Protein AF-V3ZYS9-F1 (afdb_monomer)

Solvent-accessible surface area (backbone atoms only — not comparable to full-atom values): 6903 Å² total; per-residue (Å²): 138,87,85,85,83,83,86,82,86,83,84,78,86,82,82,85,83,86,81,89,72,87,77,68,96,78,79,96,69,96,58,98,76,68,69,79,79,75,41,92,57,68,81,56,78,68,46,69,40,65,94,79,35,26,40,36,39,55,60,96,81,42,78,45,79,45,74,57,64,90,87,63,68,81,75,60,86,84,68,76,78,81,80,73,92,74,76,92,73,94,82,131

Sequence (92 aa):
VVPHRSSSASSSPRAHQKSNHLRKWGSLNNSADLNSSL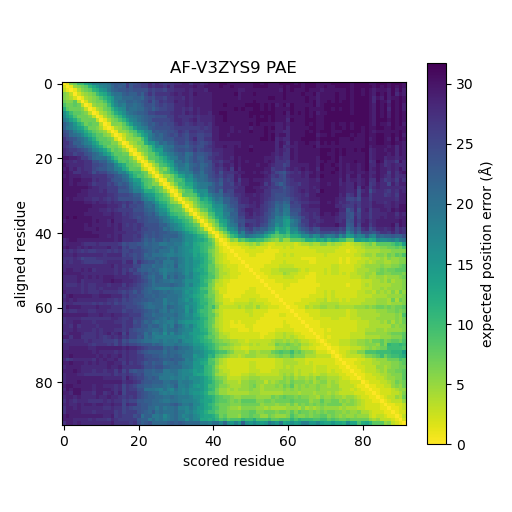TSHSAREPNWNQDEGYLKIYIKGRGIALYAPSEVTDFDVSKVGDAPNEKLQLEW

Structure (mmCIF, N/CA/C/O backbone):
data_AF-V3ZYS9-F1
#
_entry.id   AF-V3ZYS9-F1
#
loop_
_atom_site.group_PDB
_atom_site.id
_atom_site.type_symbol
_atom_site.label_atom_id
_atom_site.label_alt_id
_atom_site.label_comp_id
_atom_site.label_asym_id
_atom_site.label_entity_id
_atom_site.label_seq_id
_atom_site.pdbx_PDB_ins_code
_atom_site.Cartn_x
_atom_site.Cartn_y
_atom_site.Cartn_z
_atom_site.occupancy
_atom_site.B_iso_or_equiv
_atom_site.auth_seq_id
_atom_site.auth_comp_id
_atom_site.auth_asym_id
_atom_site.auth_atom_id
_atom_site.pdbx_PDB_model_num
ATOM 1 N N . VAL A 1 1 ? 81.868 5.392 -21.617 1.00 46.06 1 VAL A N 1
ATOM 2 C CA . VAL A 1 1 ? 81.878 5.171 -20.152 1.00 46.06 1 VAL A CA 1
ATOM 3 C C . VAL A 1 1 ? 80.484 5.490 -19.634 1.00 46.06 1 VAL A C 1
ATOM 5 O O . VAL A 1 1 ? 80.045 6.619 -19.786 1.00 46.06 1 VAL A O 1
ATOM 8 N N . VAL A 1 2 ? 79.749 4.478 -19.172 1.00 48.59 2 VAL A N 1
ATOM 9 C CA . VAL A 1 2 ? 78.353 4.582 -18.701 1.00 48.59 2 VAL A CA 1
ATOM 10 C C . VAL A 1 2 ? 78.364 4.777 -17.182 1.00 48.59 2 VAL A C 1
ATOM 12 O O . VAL A 1 2 ? 79.023 3.973 -16.524 1.00 48.59 2 VAL A O 1
ATOM 15 N N . PRO A 1 3 ? 77.650 5.758 -16.598 1.00 60.00 3 PRO A N 1
ATOM 16 C CA . PRO A 1 3 ? 77.441 5.799 -15.159 1.00 60.00 3 PRO A CA 1
ATOM 17 C C . PRO A 1 3 ? 76.113 5.136 -14.766 1.00 60.00 3 PRO A C 1
ATOM 19 O O . PRO A 1 3 ? 75.056 5.359 -15.357 1.00 60.00 3 PRO A O 1
ATOM 22 N N . HIS A 1 4 ? 76.201 4.298 -13.743 1.00 47.62 4 HIS A N 1
ATOM 23 C CA . HIS A 1 4 ? 75.135 3.517 -13.122 1.00 47.62 4 HIS A CA 1
ATOM 24 C C . HIS A 1 4 ? 74.355 4.418 -12.148 1.00 47.62 4 HIS A C 1
ATOM 26 O O . HIS A 1 4 ? 74.954 5.036 -11.270 1.00 47.62 4 HIS A O 1
ATOM 32 N N . ARG A 1 5 ? 73.026 4.503 -12.285 1.00 42.47 5 ARG A N 1
ATOM 33 C CA . ARG A 1 5 ? 72.144 5.160 -11.306 1.00 42.47 5 ARG A CA 1
ATOM 34 C C . ARG A 1 5 ? 71.708 4.132 -10.264 1.00 42.47 5 ARG A C 1
ATOM 36 O O . ARG A 1 5 ? 71.011 3.177 -10.592 1.00 42.47 5 ARG A O 1
ATOM 43 N N . SER A 1 6 ? 72.118 4.338 -9.020 1.00 49.50 6 SER A N 1
ATOM 44 C CA . SER A 1 6 ? 71.681 3.581 -7.849 1.00 49.50 6 SER A CA 1
ATOM 45 C C . SER A 1 6 ? 70.263 3.991 -7.433 1.00 49.50 6 SER A C 1
ATOM 47 O O . SER A 1 6 ? 69.943 5.168 -7.284 1.00 49.50 6 SER A O 1
ATOM 49 N N . SER A 1 7 ? 69.410 2.986 -7.258 1.00 50.53 7 SER A N 1
ATOM 50 C CA . SER A 1 7 ? 68.055 3.056 -6.717 1.00 50.53 7 SER A CA 1
ATOM 51 C C . SER A 1 7 ? 68.080 3.103 -5.187 1.00 50.53 7 SER A C 1
ATOM 53 O O . SER A 1 7 ? 68.612 2.185 -4.564 1.00 50.53 7 SER A O 1
ATOM 55 N N . SER A 1 8 ? 67.452 4.109 -4.575 1.00 49.56 8 SER A N 1
ATOM 56 C CA . SER A 1 8 ? 67.111 4.100 -3.149 1.00 49.56 8 SER A CA 1
ATOM 57 C C . SER A 1 8 ? 65.591 4.110 -2.977 1.00 49.56 8 SER A C 1
ATOM 59 O O . SER A 1 8 ? 64.889 5.034 -3.379 1.00 49.56 8 SER A O 1
ATOM 61 N N . ALA A 1 9 ? 65.089 3.016 -2.410 1.00 45.56 9 ALA A N 1
ATOM 62 C CA . ALA A 1 9 ? 63.703 2.830 -2.023 1.00 45.56 9 ALA A CA 1
ATOM 63 C C . ALA A 1 9 ? 63.405 3.631 -0.747 1.00 45.56 9 ALA A C 1
ATOM 65 O O . ALA A 1 9 ? 64.077 3.454 0.267 1.00 45.56 9 ALA A O 1
ATOM 66 N N . SER A 1 10 ? 62.376 4.477 -0.775 1.00 46.09 10 SER A N 1
ATOM 67 C CA . SER A 1 10 ? 61.788 5.064 0.431 1.00 46.09 10 SER A CA 1
ATOM 68 C C . SER A 1 10 ? 60.559 4.249 0.834 1.00 46.09 10 SER A C 1
ATOM 70 O O . SER A 1 10 ? 59.499 4.350 0.218 1.00 46.09 10 SER A O 1
ATOM 72 N N . SER A 1 11 ? 60.704 3.413 1.859 1.00 45.38 11 SER A N 1
ATOM 73 C CA . SER A 1 11 ? 59.605 2.690 2.499 1.00 45.38 11 SER A CA 1
ATOM 74 C C . SER A 1 11 ? 58.816 3.626 3.421 1.00 45.38 11 SER A C 1
ATOM 76 O O . SER A 1 11 ? 59.329 4.050 4.456 1.00 45.38 11 SER A O 1
ATOM 78 N N . SER A 1 12 ? 57.564 3.930 3.080 1.00 50.94 12 SER A N 1
ATOM 79 C CA . SER A 1 12 ? 56.615 4.578 3.996 1.00 50.94 12 SER A CA 1
ATOM 80 C C . SER A 1 12 ? 55.978 3.536 4.931 1.00 50.94 12 SER A C 1
ATOM 82 O O . SER A 1 12 ? 55.511 2.504 4.442 1.00 50.94 12 SER A O 1
ATOM 84 N N . PRO A 1 13 ? 55.902 3.763 6.256 1.00 46.44 13 PRO A N 1
ATOM 85 C CA . PRO A 1 13 ? 55.224 2.839 7.157 1.00 46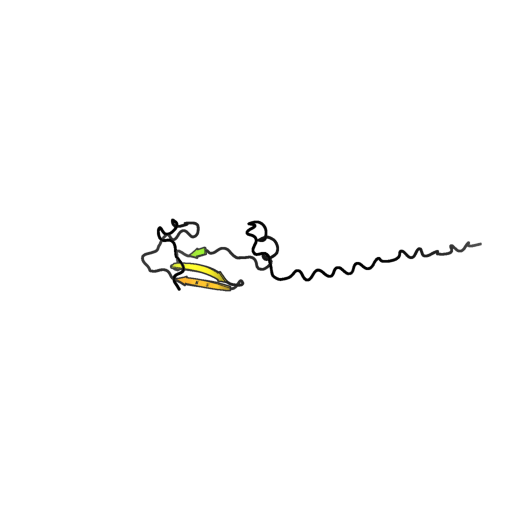.44 13 PRO A CA 1
ATOM 86 C C . PRO A 1 13 ? 53.699 3.015 7.077 1.00 46.44 13 PRO A C 1
ATOM 88 O O . PRO A 1 13 ? 53.161 4.116 7.188 1.00 46.44 13 PRO A O 1
ATOM 91 N N . ARG A 1 14 ? 52.995 1.897 6.886 1.00 44.88 14 ARG A N 1
ATOM 92 C CA . ARG A 1 14 ? 51.531 1.794 6.831 1.00 44.88 14 ARG A CA 1
ATOM 93 C C . ARG A 1 14 ? 50.970 1.739 8.257 1.00 44.88 14 ARG A C 1
ATOM 95 O O . ARG A 1 14 ? 51.184 0.760 8.966 1.00 44.88 14 ARG A O 1
ATOM 102 N N . ALA A 1 15 ? 50.253 2.780 8.676 1.00 49.84 15 ALA A N 1
ATOM 103 C CA . ALA A 1 15 ? 49.581 2.826 9.973 1.00 49.84 15 ALA A CA 1
ATOM 104 C C . ALA A 1 15 ? 48.391 1.846 10.024 1.00 49.84 15 ALA A C 1
ATOM 106 O O . ALA A 1 15 ? 47.510 1.862 9.164 1.00 49.84 15 ALA A O 1
ATOM 107 N N . HIS A 1 16 ? 48.360 0.999 11.054 1.00 46.66 16 HIS A N 1
ATOM 108 C CA . HIS A 1 16 ? 47.224 0.148 11.398 1.00 46.66 16 HIS A CA 1
ATOM 109 C C . HIS A 1 16 ? 46.166 0.960 12.162 1.00 46.66 16 HIS A C 1
ATOM 111 O O . HIS A 1 16 ? 46.393 1.320 13.314 1.00 46.66 16 HIS A O 1
ATOM 117 N N . GLN A 1 17 ? 44.984 1.182 11.578 1.00 50.66 17 GLN A N 1
ATOM 118 C CA . GLN A 1 17 ? 43.792 1.548 12.352 1.00 50.66 17 GLN A CA 1
ATOM 119 C C . GLN A 1 17 ? 42.959 0.296 12.641 1.00 50.66 17 GLN A C 1
ATOM 121 O O . GLN A 1 17 ? 42.302 -0.252 11.759 1.00 50.66 17 GLN A O 1
ATOM 126 N N . LYS A 1 18 ? 42.987 -0.158 13.897 1.00 48.97 18 LYS A N 1
ATOM 127 C CA . LYS A 1 18 ? 41.990 -1.086 14.443 1.00 48.97 18 LYS A CA 1
ATOM 128 C C . LYS A 1 18 ? 40.835 -0.246 14.987 1.00 48.97 18 LYS A C 1
ATOM 130 O O . LYS A 1 18 ? 40.955 0.328 16.064 1.00 48.97 18 LYS A O 1
ATOM 135 N N . SER A 1 19 ? 39.740 -0.155 14.239 1.00 50.72 19 SER A N 1
ATOM 136 C CA . SER A 1 19 ? 38.497 0.462 14.712 1.00 50.72 19 SER A CA 1
ATOM 137 C C . SER A 1 19 ? 37.532 -0.635 15.148 1.00 50.72 19 SER A C 1
ATOM 139 O O . SER A 1 19 ? 36.832 -1.238 14.337 1.00 50.72 19 SER A O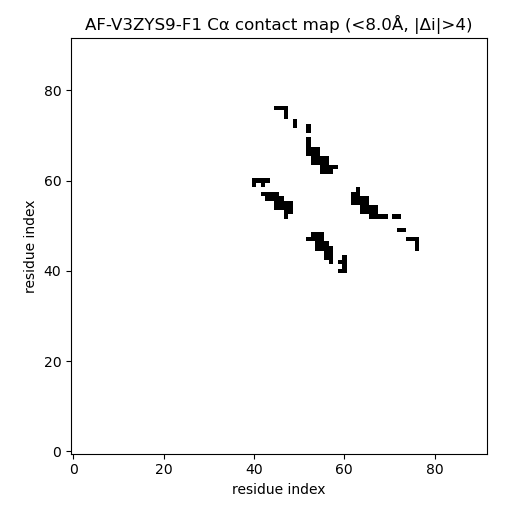 1
ATOM 141 N N . ASN A 1 20 ? 37.531 -0.921 16.451 1.00 57.84 20 ASN A N 1
ATOM 142 C CA . ASN A 1 20 ? 36.500 -1.729 17.089 1.00 57.84 20 ASN A CA 1
ATOM 143 C C . ASN A 1 20 ? 35.302 -0.828 17.405 1.00 57.84 20 ASN A C 1
ATOM 145 O O . ASN A 1 20 ? 35.234 -0.226 18.475 1.00 57.84 20 ASN A O 1
ATOM 149 N N . HIS A 1 21 ? 34.332 -0.766 16.495 1.00 54.38 21 HIS A N 1
ATOM 150 C CA . HIS A 1 21 ? 33.025 -0.176 16.777 1.00 54.38 21 HIS A CA 1
ATOM 151 C C . HIS A 1 21 ? 31.903 -1.115 16.341 1.00 54.38 21 HIS A C 1
ATOM 153 O O . HIS A 1 21 ? 31.131 -0.808 15.437 1.00 54.38 21 HIS A O 1
ATOM 159 N N . LEU A 1 22 ? 31.763 -2.248 17.035 1.00 58.09 22 LEU A N 1
ATOM 160 C CA . LEU A 1 22 ? 30.488 -2.959 17.042 1.00 58.09 22 LEU A CA 1
ATOM 161 C C . LEU A 1 22 ? 29.522 -2.164 17.930 1.00 58.09 22 LEU A C 1
ATOM 163 O O . LEU A 1 22 ? 29.395 -2.405 19.132 1.00 58.09 22 LEU A O 1
ATOM 167 N N . ARG A 1 23 ? 28.897 -1.137 17.341 1.00 60.69 23 ARG A N 1
ATOM 168 C CA . ARG A 1 23 ? 27.831 -0.364 17.983 1.00 60.69 23 ARG A CA 1
ATOM 169 C C . ARG A 1 23 ? 26.595 -1.252 18.102 1.00 60.69 23 ARG A C 1
ATOM 171 O O . ARG A 1 23 ? 25.801 -1.391 17.183 1.00 60.69 23 ARG A O 1
ATOM 178 N N . LYS A 1 24 ? 26.542 -1.915 19.254 1.00 48.91 24 LYS A N 1
ATOM 179 C CA . LYS A 1 24 ? 25.397 -2.090 20.151 1.00 48.91 24 LYS A CA 1
ATOM 180 C C . LYS A 1 24 ? 24.060 -1.599 19.571 1.00 48.91 24 LYS A C 1
ATOM 182 O O . LYS A 1 24 ? 23.862 -0.406 19.373 1.00 48.91 24 LYS A O 1
ATOM 187 N N . TRP A 1 25 ? 23.158 -2.556 19.365 1.00 56.53 25 TRP A N 1
ATOM 188 C CA . TRP A 1 25 ? 21.738 -2.395 19.056 1.00 56.53 25 TRP A CA 1
ATOM 189 C C . TRP A 1 25 ? 21.048 -1.446 20.044 1.00 56.53 25 TRP A C 1
ATOM 191 O O . TRP A 1 25 ? 20.576 -1.867 21.097 1.00 56.53 25 TRP A O 1
ATOM 201 N N . GLY A 1 26 ? 21.017 -0.157 19.728 1.00 53.97 26 GLY A N 1
ATOM 202 C CA . GLY A 1 26 ? 20.429 0.835 20.618 1.00 53.97 26 GLY A CA 1
ATOM 203 C C . GLY A 1 26 ? 20.479 2.234 20.038 1.00 53.97 26 GLY A C 1
ATOM 204 O O . GLY A 1 26 ? 21.230 3.063 20.533 1.00 53.97 26 GLY A O 1
ATOM 205 N N . SER A 1 27 ? 19.696 2.489 18.988 1.00 45.00 27 SER A N 1
ATOM 206 C CA . SER A 1 27 ? 19.161 3.825 18.706 1.00 45.00 27 SER A CA 1
ATOM 207 C C . SER A 1 27 ? 18.079 3.719 17.627 1.00 45.00 27 SER A C 1
ATOM 209 O O . SER A 1 27 ? 18.373 3.711 16.436 1.00 45.00 27 SER A O 1
ATOM 211 N N . LEU A 1 28 ? 16.816 3.595 18.042 1.00 54.19 28 LEU A N 1
ATOM 212 C CA . LEU A 1 28 ? 15.677 3.949 17.195 1.00 54.19 28 LEU A CA 1
ATOM 213 C C . LEU A 1 28 ? 15.478 5.462 17.334 1.00 54.19 28 LEU A C 1
ATOM 215 O O . LEU A 1 28 ? 14.585 5.913 18.044 1.00 54.19 28 LEU A O 1
ATOM 219 N N . ASN A 1 29 ? 16.360 6.245 16.714 1.00 45.81 29 ASN A N 1
ATOM 220 C CA . ASN A 1 29 ? 16.139 7.676 16.556 1.00 45.81 29 ASN A CA 1
ATOM 221 C C . ASN A 1 29 ? 15.498 7.906 15.185 1.00 45.81 29 ASN A C 1
ATOM 223 O O . ASN A 1 29 ? 16.104 7.612 14.155 1.00 45.81 29 ASN A O 1
ATOM 227 N N . ASN A 1 30 ? 14.267 8.424 15.195 1.00 54.44 30 ASN A N 1
ATOM 228 C CA . ASN A 1 30 ? 13.597 8.984 14.025 1.00 54.44 30 ASN A CA 1
ATOM 229 C C . ASN A 1 30 ? 14.498 10.053 13.390 1.00 54.44 30 ASN A C 1
ATOM 231 O O . ASN A 1 30 ? 14.606 11.163 13.905 1.00 54.44 30 ASN A O 1
ATOM 235 N N . SER A 1 31 ? 15.115 9.719 12.263 1.00 38.78 31 SER A N 1
ATOM 236 C CA . SER A 1 31 ? 15.689 10.680 11.326 1.00 38.78 31 SER A CA 1
ATOM 237 C C . SER A 1 31 ? 15.246 10.256 9.936 1.00 38.78 31 SER A C 1
ATOM 239 O O . SER A 1 31 ? 15.576 9.162 9.480 1.00 38.78 31 SER A O 1
ATOM 241 N N . ALA A 1 32 ? 14.503 11.139 9.272 1.00 52.78 32 ALA A N 1
ATOM 242 C CA . ALA A 1 32 ? 13.986 10.979 7.915 1.00 52.78 32 ALA A CA 1
ATOM 243 C C . ALA A 1 32 ? 15.085 10.875 6.829 1.00 52.78 32 ALA A C 1
ATOM 245 O O . ALA A 1 32 ? 14.774 10.787 5.648 1.00 52.78 32 ALA A O 1
ATOM 246 N N . ASP A 1 33 ? 16.363 10.806 7.217 1.00 45.53 33 ASP A N 1
ATOM 247 C CA . ASP A 1 33 ? 17.518 10.918 6.322 1.00 45.53 33 ASP A CA 1
ATOM 248 C C . ASP A 1 33 ? 18.351 9.624 6.192 1.00 45.53 33 ASP A C 1
ATOM 250 O O . ASP A 1 33 ? 19.372 9.604 5.506 1.00 45.53 33 ASP A O 1
ATOM 254 N N . LEU A 1 34 ? 17.929 8.504 6.798 1.00 45.22 34 LEU A N 1
ATOM 255 C CA . LEU A 1 34 ? 18.622 7.203 6.683 1.00 45.22 34 LEU A CA 1
ATOM 256 C C . LEU A 1 34 ? 18.150 6.335 5.500 1.00 45.22 34 LEU A C 1
ATOM 258 O O . LEU A 1 34 ? 18.542 5.172 5.389 1.00 45.22 34 LEU A O 1
ATOM 262 N N . ASN A 1 35 ? 17.337 6.877 4.591 1.00 45.69 35 ASN A N 1
ATOM 263 C CA . ASN A 1 35 ? 16.811 6.110 3.458 1.00 45.69 35 ASN A CA 1
ATOM 264 C C . ASN A 1 35 ? 17.760 6.054 2.240 1.00 45.69 35 ASN A C 1
ATOM 266 O O . ASN A 1 35 ? 17.419 5.457 1.226 1.00 45.69 35 ASN A O 1
ATOM 270 N N . SER A 1 36 ? 18.963 6.641 2.285 1.00 46.97 36 SER A N 1
ATOM 271 C CA . SER A 1 36 ? 19.864 6.635 1.113 1.00 46.97 36 SER A CA 1
ATOM 272 C C . SER A 1 36 ? 20.837 5.449 1.048 1.00 46.97 36 SER A C 1
ATOM 274 O O . SER A 1 36 ? 21.383 5.179 -0.016 1.00 46.97 36 SER A O 1
ATOM 276 N N . SER A 1 37 ? 21.056 4.717 2.150 1.00 43.19 37 SER A N 1
ATOM 277 C CA . SER A 1 37 ? 22.097 3.666 2.221 1.00 43.19 37 SER A CA 1
ATOM 278 C C . SER A 1 37 ? 21.557 2.242 2.458 1.00 43.19 37 SER A C 1
ATOM 280 O O . SER A 1 37 ? 22.265 1.259 2.254 1.00 43.19 37 SER A O 1
ATOM 282 N N . LEU A 1 38 ? 20.269 2.096 2.795 1.00 48.72 38 LEU A N 1
ATOM 283 C CA . LEU A 1 38 ? 19.561 0.801 2.846 1.00 48.72 38 LEU A CA 1
ATOM 284 C C . LEU A 1 38 ? 18.826 0.464 1.528 1.00 48.72 38 LEU A C 1
ATOM 286 O O . LEU A 1 38 ? 18.221 -0.600 1.404 1.00 48.72 38 LEU A O 1
ATOM 290 N N . THR A 1 39 ? 18.894 1.345 0.528 1.00 49.78 39 THR A N 1
ATOM 291 C CA . THR A 1 39 ? 18.086 1.324 -0.706 1.00 49.78 39 THR A CA 1
ATOM 292 C C . THR A 1 39 ? 18.765 0.691 -1.923 1.00 49.78 39 THR A C 1
ATOM 294 O O . THR A 1 39 ? 18.276 0.826 -3.042 1.00 49.78 39 THR A O 1
ATOM 297 N N . SER A 1 40 ? 19.821 -0.113 -1.736 1.00 48.16 40 SER A N 1
ATOM 298 C CA . SER A 1 40 ? 20.379 -0.948 -2.827 1.00 48.16 40 SER A CA 1
ATOM 299 C C . SER A 1 40 ? 19.466 -2.131 -3.227 1.00 48.16 40 SER A C 1
ATOM 301 O O . SER A 1 40 ? 19.799 -2.971 -4.059 1.00 48.16 40 SER A O 1
ATOM 303 N N . HIS A 1 41 ? 18.263 -2.200 -2.663 1.00 51.56 41 HIS A N 1
ATOM 304 C CA . HIS A 1 41 ? 17.114 -2.743 -3.369 1.00 51.56 41 HIS A CA 1
ATOM 305 C C . HIS A 1 41 ? 16.252 -1.548 -3.733 1.00 51.56 41 HIS A C 1
ATOM 307 O O . HIS A 1 41 ? 15.611 -0.983 -2.852 1.00 51.56 41 HIS A O 1
ATOM 313 N N . SER A 1 42 ? 16.276 -1.144 -5.004 1.00 63.53 42 SER A N 1
ATOM 314 C CA . SER A 1 42 ? 15.409 -0.094 -5.534 1.00 63.53 42 SER A CA 1
ATOM 315 C C . SER A 1 42 ? 13.971 -0.384 -5.097 1.00 63.53 42 SER A C 1
ATOM 317 O O . SER A 1 42 ? 13.334 -1.299 -5.631 1.00 63.53 42 SER A O 1
ATOM 319 N N . ALA A 1 43 ? 13.492 0.326 -4.075 1.00 75.69 43 ALA A N 1
ATOM 320 C CA . ALA A 1 43 ? 12.115 0.230 -3.630 1.00 75.69 43 ALA A CA 1
ATOM 321 C C . ALA A 1 43 ? 11.270 0.745 -4.791 1.00 75.69 43 ALA A C 1
ATOM 323 O O . ALA A 1 43 ? 11.265 1.933 -5.095 1.00 75.69 43 ALA A O 1
ATOM 324 N N . ARG A 1 44 ? 10.672 -0.184 -5.533 1.00 89.44 44 ARG A N 1
ATOM 325 C CA . ARG A 1 44 ? 9.894 0.149 -6.715 1.00 89.44 44 ARG A CA 1
ATOM 326 C C . ARG A 1 44 ? 8.542 0.672 -6.259 1.00 89.44 44 ARG A C 1
ATOM 328 O O . ARG A 1 44 ? 7.912 0.069 -5.390 1.00 89.44 44 ARG A O 1
ATOM 335 N N . GLU A 1 45 ? 8.134 1.791 -6.836 1.00 92.56 45 GLU A N 1
ATOM 336 C CA . GLU A 1 45 ? 6.889 2.450 -6.467 1.00 92.56 45 GLU A CA 1
ATOM 337 C C . GLU A 1 45 ? 5.674 1.568 -6.799 1.00 92.56 45 GLU A C 1
ATOM 339 O O . GLU A 1 45 ? 5.694 0.824 -7.793 1.00 92.56 45 GLU A O 1
ATOM 344 N N . PRO A 1 46 ? 4.630 1.608 -5.956 1.00 94.69 46 PRO A N 1
ATOM 345 C CA . PRO A 1 46 ? 3.371 0.948 -6.251 1.00 94.69 46 PRO A CA 1
ATOM 346 C C . PRO A 1 46 ? 2.688 1.567 -7.478 1.00 94.69 46 PRO A C 1
ATOM 348 O O . PRO A 1 46 ? 2.817 2.761 -7.729 1.00 94.69 46 PRO A O 1
ATOM 351 N N . ASN A 1 47 ? 1.956 0.755 -8.244 1.00 95.38 47 ASN A N 1
ATOM 352 C CA . ASN A 1 47 ? 1.266 1.207 -9.457 1.00 95.38 47 ASN A CA 1
ATOM 353 C C . ASN A 1 47 ? -0.149 0.618 -9.552 1.00 95.38 47 ASN A C 1
ATOM 355 O O . ASN A 1 47 ? -0.311 -0.596 -9.413 1.00 95.38 47 ASN A O 1
ATOM 359 N N . TRP A 1 48 ? -1.144 1.466 -9.809 1.00 96.69 48 TRP A N 1
ATOM 360 C CA . TRP A 1 48 ? -2.515 1.067 -10.112 1.00 96.69 48 TRP A CA 1
ATOM 361 C C . TRP A 1 48 ? -2.664 0.756 -11.605 1.00 96.69 48 TRP A C 1
ATOM 363 O O . TRP A 1 48 ? -2.391 1.604 -12.452 1.00 96.69 48 TRP A O 1
ATOM 373 N N . ASN A 1 49 ? -3.103 -0.459 -11.931 1.00 95.38 49 ASN A N 1
ATOM 374 C CA . ASN A 1 49 ? -3.495 -0.827 -13.285 1.00 95.38 49 ASN A CA 1
ATO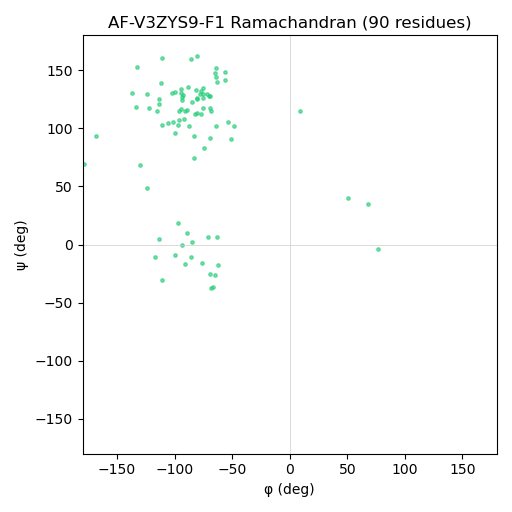M 375 C C . ASN A 1 49 ? -5.022 -0.805 -13.389 1.00 95.38 49 ASN A C 1
ATOM 377 O O . ASN A 1 49 ? -5.686 -1.714 -12.896 1.00 95.38 49 ASN A O 1
ATOM 381 N N . GLN A 1 50 ? -5.555 0.220 -14.050 1.00 94.25 50 GLN A N 1
ATOM 382 C CA . GLN A 1 50 ? -6.992 0.378 -14.256 1.00 94.25 50 GLN A CA 1
ATOM 383 C C . GLN A 1 50 ? -7.573 -0.675 -15.209 1.00 94.25 50 GLN A C 1
ATOM 385 O O . GLN A 1 50 ? -8.672 -1.162 -14.960 1.00 94.25 50 GLN A O 1
ATOM 390 N N . ASP A 1 51 ? -6.840 -1.057 -16.258 1.00 93.75 51 ASP A N 1
ATOM 391 C CA . ASP A 1 51 ? -7.323 -2.011 -17.267 1.00 93.75 51 ASP A CA 1
ATOM 392 C C . ASP A 1 51 ? -7.508 -3.413 -16.671 1.00 93.75 51 ASP A C 1
ATOM 394 O O . ASP A 1 51 ? -8.443 -4.134 -17.016 1.00 93.75 51 ASP A O 1
ATOM 398 N N . GLU A 1 52 ? -6.615 -3.798 -15.756 1.00 94.25 52 GLU A N 1
ATOM 399 C CA . GLU A 1 52 ? -6.631 -5.110 -15.096 1.00 94.25 52 GLU A CA 1
ATOM 400 C C . GLU A 1 52 ? -7.250 -5.075 -13.682 1.00 94.25 52 GLU A C 1
ATOM 402 O O . GLU A 1 52 ? -7.465 -6.131 -13.083 1.00 94.25 52 GLU A O 1
ATOM 407 N N . GLY A 1 53 ? -7.531 -3.888 -13.132 1.00 95.31 53 GLY A N 1
ATOM 408 C CA . GLY A 1 53 ? -8.177 -3.699 -11.829 1.00 95.31 53 GLY A CA 1
ATOM 409 C C . GLY A 1 53 ? -7.339 -4.119 -10.614 1.00 95.31 53 GLY A C 1
ATOM 410 O O . GLY A 1 53 ? -7.895 -4.628 -9.636 1.00 95.31 53 GLY A O 1
ATOM 411 N N . TYR A 1 54 ? -6.010 -3.950 -10.645 1.00 96.56 54 TYR A N 1
ATOM 412 C CA . TYR A 1 54 ? -5.152 -4.272 -9.496 1.00 96.56 54 TYR A CA 1
ATOM 413 C C . TYR A 1 54 ? -4.134 -3.192 -9.143 1.00 96.56 54 TYR A C 1
ATOM 415 O O . TYR A 1 54 ? -3.604 -2.475 -9.991 1.00 96.56 54 TYR A O 1
ATOM 423 N N . LEU A 1 55 ? -3.760 -3.168 -7.864 1.00 97.12 55 LEU A N 1
ATOM 424 C CA . LEU A 1 55 ? -2.601 -2.446 -7.354 1.00 97.12 55 LEU A CA 1
ATOM 425 C C . LEU A 1 55 ? -1.383 -3.377 -7.312 1.00 97.12 55 LEU A C 1
ATOM 427 O O . LEU A 1 55 ? -1.411 -4.431 -6.675 1.00 97.12 55 LEU A O 1
ATOM 431 N N . LYS A 1 56 ? -0.289 -2.990 -7.968 1.00 97.31 56 LYS A N 1
ATOM 432 C CA . LYS A 1 56 ? 0.987 -3.709 -7.920 1.00 97.31 56 LYS A CA 1
ATOM 433 C C . LYS A 1 56 ? 1.898 -3.085 -6.881 1.00 97.31 56 LYS A C 1
ATOM 435 O O . LYS A 1 56 ? 2.348 -1.960 -7.068 1.00 97.31 56 LYS A O 1
ATOM 440 N N . ILE A 1 57 ? 2.215 -3.835 -5.832 1.00 96.56 57 ILE A N 1
ATOM 441 C CA . ILE A 1 57 ? 3.164 -3.429 -4.785 1.00 96.56 57 ILE A CA 1
ATOM 442 C C . ILE A 1 57 ? 4.434 -4.278 -4.853 1.00 96.56 57 ILE A C 1
ATOM 444 O O . ILE A 1 57 ? 4.420 -5.369 -5.421 1.00 96.56 57 ILE A O 1
ATOM 448 N N . TYR A 1 58 ? 5.535 -3.810 -4.261 1.00 95.31 58 TYR A N 1
ATOM 449 C CA . TYR A 1 58 ? 6.812 -4.526 -4.283 1.00 95.31 58 TYR A CA 1
ATOM 450 C C . TYR A 1 58 ? 7.323 -4.810 -2.870 1.00 95.31 58 TYR A C 1
ATOM 452 O O . TYR A 1 58 ? 7.657 -3.894 -2.125 1.00 95.31 58 TYR A O 1
ATOM 460 N N . ILE A 1 59 ? 7.446 -6.091 -2.513 1.00 93.12 59 ILE A N 1
ATOM 461 C CA . ILE A 1 59 ? 8.016 -6.539 -1.234 1.00 93.12 59 ILE A CA 1
ATOM 462 C C . ILE A 1 59 ? 9.324 -7.273 -1.521 1.00 93.12 59 ILE A C 1
ATOM 464 O O . ILE A 1 59 ? 9.340 -8.271 -2.243 1.00 93.12 59 ILE A O 1
ATOM 468 N N . LYS A 1 60 ? 10.442 -6.785 -0.965 1.00 89.06 60 LYS A N 1
ATOM 469 C CA . LYS A 1 60 ? 11.793 -7.340 -1.210 1.00 89.06 60 LYS A CA 1
ATOM 470 C C . LYS A 1 60 ? 12.106 -7.495 -2.713 1.00 89.06 60 LYS A C 1
ATOM 472 O O . LYS A 1 60 ? 12.644 -8.513 -3.141 1.00 89.06 60 LYS A O 1
ATOM 477 N N . GLY A 1 61 ? 11.694 -6.516 -3.522 1.00 89.12 61 GLY A N 1
ATOM 478 C CA . GLY A 1 61 ? 11.865 -6.517 -4.981 1.00 89.12 61 GLY A CA 1
ATOM 479 C C . GLY A 1 61 ? 10.895 -7.414 -5.764 1.00 89.12 61 GLY A C 1
ATOM 480 O O . GLY A 1 61 ? 10.905 -7.378 -6.993 1.00 89.12 61 GLY A O 1
ATOM 481 N N . ARG A 1 62 ? 10.030 -8.192 -5.098 1.00 91.38 62 ARG A N 1
ATOM 482 C CA . ARG A 1 62 ? 9.011 -9.023 -5.758 1.00 91.38 62 ARG A CA 1
ATOM 483 C C . ARG A 1 62 ? 7.692 -8.272 -5.873 1.00 91.38 62 ARG A C 1
ATOM 485 O O . ARG A 1 62 ? 7.195 -7.759 -4.876 1.00 91.38 62 ARG A O 1
ATOM 492 N N . GLY A 1 63 ? 7.138 -8.234 -7.084 1.00 95.25 63 GLY A N 1
ATOM 493 C CA . GLY A 1 63 ? 5.827 -7.648 -7.350 1.00 95.25 63 GLY A CA 1
ATOM 494 C C . GLY A 1 63 ? 4.695 -8.556 -6.872 1.00 95.25 63 GLY A C 1
ATOM 495 O O . GLY A 1 63 ? 4.719 -9.754 -7.146 1.00 95.25 63 GLY A O 1
ATOM 496 N N . ILE A 1 64 ? 3.712 -7.978 -6.192 1.00 96.94 64 ILE A N 1
ATOM 497 C CA . ILE A 1 64 ? 2.481 -8.632 -5.741 1.00 96.94 64 ILE A CA 1
ATOM 498 C C . ILE A 1 64 ? 1.311 -7.833 -6.315 1.00 96.94 64 ILE A C 1
ATOM 500 O O . ILE A 1 64 ? 1.296 -6.609 -6.186 1.00 96.94 64 ILE A O 1
ATOM 504 N N . ALA A 1 65 ? 0.364 -8.515 -6.962 1.00 97.44 65 ALA A N 1
ATOM 505 C CA . ALA A 1 65 ? -0.865 -7.912 -7.469 1.00 97.44 65 ALA A CA 1
ATOM 506 C C . ALA A 1 65 ? -1.985 -8.056 -6.432 1.00 97.44 65 ALA A C 1
ATOM 508 O O . ALA A 1 65 ? -2.258 -9.159 -5.954 1.00 97.44 65 ALA A O 1
ATOM 509 N N . LEU A 1 66 ? -2.615 -6.937 -6.089 1.00 97.19 66 LEU A N 1
ATOM 510 C CA . LEU A 1 66 ? -3.771 -6.852 -5.205 1.00 97.19 66 LEU A CA 1
ATOM 511 C C . LEU A 1 66 ? -4.982 -6.445 -6.044 1.00 97.19 66 LEU A C 1
ATOM 513 O O . LEU A 1 66 ? -5.099 -5.282 -6.424 1.00 97.19 66 LEU A O 1
ATOM 517 N N . TYR A 1 67 ? -5.850 -7.400 -6.365 1.00 97.06 67 TYR A N 1
ATOM 518 C CA . TYR A 1 67 ? -7.060 -7.129 -7.140 1.00 97.06 67 TYR A CA 1
ATOM 519 C C . TYR A 1 67 ? -8.069 -6.358 -6.296 1.00 97.06 67 TYR A C 1
ATOM 521 O O . TYR A 1 67 ? -8.369 -6.752 -5.165 1.00 97.06 67 TYR A O 1
ATOM 529 N N . ALA A 1 68 ? -8.574 -5.259 -6.845 1.00 95.81 68 ALA A N 1
ATOM 530 C CA . ALA A 1 68 ? -9.606 -4.469 -6.200 1.00 95.81 68 ALA A CA 1
ATOM 531 C C . ALA A 1 68 ? -11.006 -5.021 -6.527 1.00 95.81 68 ALA A C 1
ATOM 533 O O . ALA A 1 68 ? -11.185 -5.728 -7.524 1.00 95.81 68 ALA A O 1
ATOM 534 N N . PRO A 1 69 ? -12.022 -4.685 -5.714 1.00 96.62 69 PRO A N 1
ATOM 535 C CA 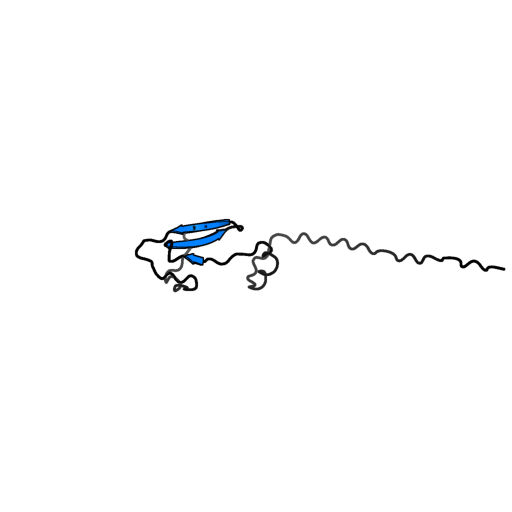. PRO A 1 69 ? -13.418 -4.871 -6.096 1.00 96.62 69 PRO A CA 1
ATOM 536 C C . PRO A 1 69 ? -13.747 -4.145 -7.410 1.00 96.62 69 PRO A C 1
ATOM 538 O O . PRO A 1 69 ? -13.215 -3.068 -7.670 1.00 96.62 69 PRO A O 1
ATOM 541 N N . SER A 1 70 ? -14.677 -4.689 -8.201 1.00 93.38 70 SER A N 1
ATOM 542 C CA . SER A 1 70 ? -15.046 -4.147 -9.524 1.00 93.38 70 SER A CA 1
ATOM 543 C C . SER A 1 70 ? -15.631 -2.729 -9.504 1.00 93.38 70 SER A C 1
ATOM 545 O O . SER A 1 70 ? -15.672 -2.076 -10.538 1.00 93.38 70 SER A O 1
ATOM 547 N N . GLU A 1 71 ? -16.094 -2.254 -8.348 1.00 94.62 71 GLU A N 1
ATOM 548 C CA . GLU A 1 71 ? -16.615 -0.893 -8.163 1.00 94.62 71 GLU A CA 1
ATOM 549 C C . GLU A 1 71 ? -15.501 0.167 -8.093 1.00 94.62 71 GLU A C 1
ATOM 551 O O . GLU A 1 71 ? -15.772 1.356 -8.238 1.00 94.62 71 GLU A O 1
ATOM 556 N N . VAL A 1 72 ? -14.246 -0.244 -7.872 1.00 92.62 72 VAL A N 1
ATOM 557 C CA . VAL A 1 72 ? -13.097 0.661 -7.760 1.00 92.62 72 VAL A CA 1
ATOM 558 C C . VAL A 1 72 ? -12.452 0.836 -9.131 1.00 92.62 72 VAL A C 1
ATOM 560 O O . VAL A 1 72 ? -11.782 -0.067 -9.629 1.00 92.62 72 VAL A O 1
ATOM 563 N N . THR A 1 73 ? -12.621 2.012 -9.735 1.00 87.50 73 THR A N 1
ATOM 564 C CA . THR A 1 73 ? -12.106 2.302 -11.087 1.00 87.50 73 THR A CA 1
ATOM 565 C C . THR A 1 73 ? -10.954 3.307 -11.105 1.00 87.50 73 THR A C 1
ATOM 567 O O . THR A 1 73 ? -10.078 3.225 -11.963 1.00 87.50 73 THR A O 1
ATOM 570 N N . ASP A 1 74 ? -10.924 4.239 -10.155 1.00 89.00 74 ASP A N 1
ATOM 571 C CA . ASP A 1 74 ? -10.051 5.418 -10.127 1.00 89.00 74 ASP A CA 1
ATOM 572 C C . ASP A 1 74 ? -9.222 5.483 -8.836 1.00 89.00 74 ASP A C 1
ATOM 574 O O . ASP A 1 74 ? -9.151 6.500 -8.145 1.00 89.00 74 ASP A O 1
ATOM 578 N N . PHE A 1 75 ? -8.583 4.365 -8.485 1.00 93.81 75 PHE A N 1
ATOM 579 C CA . PHE A 1 75 ? -7.720 4.330 -7.312 1.00 93.81 75 PHE A CA 1
ATOM 580 C C . PHE A 1 75 ? -6.459 5.181 -7.523 1.00 93.81 75 PHE A C 1
ATOM 582 O O . PHE A 1 75 ? -5.596 4.866 -8.342 1.00 93.81 75 PHE A O 1
ATOM 589 N N . ASP A 1 76 ? -6.333 6.243 -6.729 1.00 93.19 76 ASP A N 1
ATOM 590 C CA . ASP A 1 76 ? -5.138 7.078 -6.669 1.00 93.19 76 ASP A CA 1
ATOM 591 C C . ASP A 1 76 ? -4.170 6.560 -5.598 1.00 93.19 76 ASP A C 1
ATOM 593 O O . ASP A 1 76 ? -4.443 6.608 -4.398 1.00 93.19 76 ASP A O 1
ATOM 597 N N . VAL A 1 77 ? -3.004 6.096 -6.047 1.00 94.25 77 VAL A N 1
ATOM 598 C CA . VAL A 1 77 ? -1.927 5.565 -5.198 1.00 94.25 77 VAL A CA 1
ATOM 599 C C . VAL A 1 77 ? -1.337 6.636 -4.272 1.00 94.25 77 VAL A C 1
ATOM 601 O O . VAL A 1 77 ? -0.818 6.307 -3.206 1.00 94.25 77 VAL A O 1
ATOM 604 N N . SER A 1 78 ? -1.410 7.911 -4.661 1.00 92.81 78 SER A N 1
ATOM 605 C CA . SER A 1 78 ? -0.881 9.034 -3.880 1.00 92.81 78 SER A CA 1
ATOM 606 C C . SER A 1 78 ? -1.865 9.569 -2.837 1.00 92.81 78 SER A C 1
ATOM 608 O O . SER A 1 78 ? -1.475 10.344 -1.960 1.00 92.81 78 SER A O 1
ATOM 610 N N . LYS A 1 79 ? -3.129 9.137 -2.892 1.00 94.44 79 LYS A N 1
ATOM 611 C CA . LYS A 1 79 ? -4.176 9.584 -1.978 1.00 94.44 79 LYS A CA 1
ATOM 612 C C . LYS A 1 79 ? -3.916 9.055 -0.571 1.00 94.44 79 LYS A C 1
ATOM 614 O O . LYS A 1 79 ? -3.954 7.854 -0.314 1.00 94.44 79 LYS A O 1
ATOM 619 N N . VAL A 1 80 ? -3.710 9.976 0.363 1.00 93.69 80 VAL A N 1
ATOM 620 C CA . VAL A 1 80 ? -3.564 9.678 1.791 1.00 93.69 80 VAL A CA 1
ATOM 621 C C . VAL A 1 80 ? -4.894 9.962 2.486 1.00 93.69 80 VAL A C 1
ATOM 623 O O . VAL A 1 80 ? -5.504 11.004 2.258 1.00 93.69 80 VAL A O 1
ATOM 626 N N . GLY A 1 81 ? -5.367 9.014 3.294 1.00 91.38 81 GLY A N 1
ATOM 627 C CA . GLY A 1 81 ? -6.561 9.195 4.121 1.00 91.38 81 GLY A CA 1
ATOM 628 C C . GLY A 1 81 ? -6.270 9.976 5.402 1.00 91.38 81 GLY A C 1
ATOM 629 O O . GLY A 1 81 ? -5.122 10.067 5.839 1.00 91.38 81 GLY A O 1
ATOM 630 N N . ASP A 1 82 ? -7.324 10.502 6.023 1.00 96.00 82 ASP A N 1
ATOM 631 C CA . ASP A 1 82 ? -7.219 11.152 7.327 1.00 96.00 82 ASP A CA 1
ATOM 632 C C . ASP A 1 82 ? -6.794 10.158 8.416 1.00 96.00 82 ASP A C 1
ATOM 634 O O . ASP A 1 82 ? -7.063 8.953 8.349 1.00 96.00 82 ASP A O 1
ATOM 638 N N . ALA A 1 83 ? -6.130 10.673 9.450 1.00 94.19 83 ALA A N 1
ATOM 639 C CA . ALA A 1 83 ? -5.786 9.868 10.611 1.00 94.19 83 ALA A CA 1
ATOM 640 C C . ALA A 1 83 ? -7.067 9.376 11.320 1.00 94.19 83 ALA A C 1
ATOM 642 O O . ALA A 1 83 ? -8.013 10.155 11.468 1.00 94.19 83 ALA A O 1
ATOM 643 N N . PRO A 1 84 ? -7.108 8.121 11.807 1.00 96.06 84 PRO A N 1
ATOM 644 C CA . PRO A 1 84 ? -8.225 7.646 12.614 1.00 96.06 84 PRO A CA 1
ATOM 645 C C . PRO A 1 84 ? -8.452 8.533 13.847 1.00 96.06 84 PRO A C 1
ATOM 647 O O . PRO A 1 84 ? -7.499 8.965 14.496 1.00 96.06 84 PRO A O 1
ATOM 650 N N . ASN A 1 85 ? -9.721 8.769 14.194 1.00 95.94 85 ASN A N 1
ATOM 651 C CA . ASN A 1 85 ? -10.086 9.573 15.369 1.00 95.94 85 ASN A CA 1
ATOM 652 C C . ASN A 1 85 ? -9.751 8.872 16.694 1.00 95.94 85 ASN A C 1
ATOM 654 O O . ASN A 1 85 ? -9.552 9.523 17.720 1.00 95.94 85 ASN A O 1
ATOM 658 N N . GLU A 1 86 ? -9.701 7.541 16.679 1.00 95.88 86 GLU A N 1
ATOM 659 C CA . GLU A 1 86 ? -9.434 6.727 17.857 1.00 95.88 86 GLU A CA 1
ATOM 660 C C . GLU A 1 86 ? -7.934 6.513 18.050 1.00 95.88 86 GLU A C 1
ATOM 662 O O . GLU A 1 86 ? -7.193 6.195 17.118 1.00 95.88 86 GLU A O 1
ATOM 667 N N . LYS A 1 87 ? -7.486 6.663 19.297 1.00 93.81 87 LYS A N 1
ATOM 668 C CA . LYS A 1 87 ? -6.119 6.342 19.703 1.00 93.81 87 LYS A CA 1
ATOM 669 C C . LYS A 1 87 ? -6.133 5.012 20.430 1.00 93.81 87 LYS A C 1
ATOM 671 O O . LYS A 1 87 ? -6.905 4.826 21.366 1.00 93.81 87 LYS A O 1
ATOM 676 N N . LEU A 1 88 ? -5.247 4.111 20.024 1.00 95.44 88 LEU A N 1
ATOM 677 C CA . LEU A 1 88 ? -5.055 2.852 20.727 1.00 95.44 88 LEU A CA 1
ATOM 678 C C . LEU A 1 88 ? -4.391 3.127 22.082 1.00 95.44 88 LEU A C 1
ATOM 680 O O . LEU A 1 88 ? -3.350 3.786 22.147 1.00 95.44 88 LEU A O 1
ATOM 684 N N . GLN A 1 89 ? -4.994 2.613 23.151 1.00 95.19 89 GLN A N 1
ATOM 685 C CA . GLN A 1 89 ? -4.426 2.600 24.494 1.00 95.19 89 GLN A CA 1
ATOM 686 C C . GLN A 1 89 ? -4.110 1.159 24.882 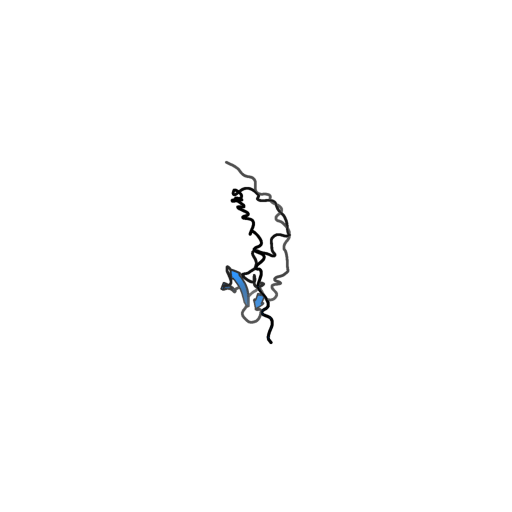1.00 95.19 89 GLN A C 1
ATOM 688 O O . GLN A 1 89 ? -4.873 0.241 24.601 1.00 95.19 89 GLN A O 1
ATOM 693 N N . LEU A 1 90 ? -2.960 0.968 25.518 1.00 95.88 90 LEU A N 1
ATOM 694 C CA . LEU A 1 90 ? -2.565 -0.319 26.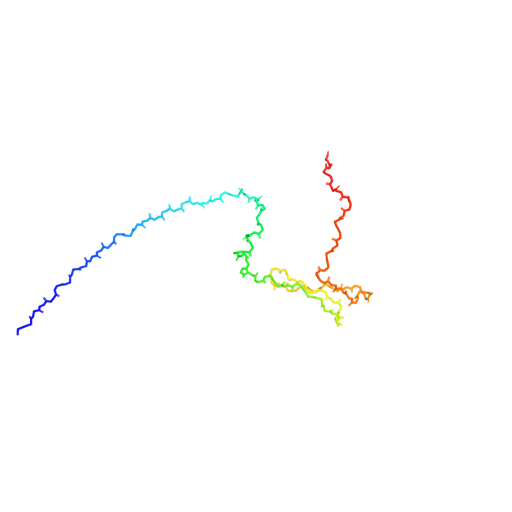059 1.00 95.88 90 LEU A CA 1
ATOM 695 C C . LEU A 1 90 ? -3.356 -0.593 27.347 1.00 95.88 90 LEU A C 1
ATOM 697 O O . LEU A 1 90 ? -3.200 0.145 28.320 1.00 95.88 90 LEU A O 1
ATOM 701 N N . GLU A 1 91 ? -4.167 -1.645 27.348 1.00 87.44 91 GLU A N 1
ATOM 702 C CA . GLU A 1 91 ? -4.805 -2.209 28.540 1.00 87.44 91 GLU A CA 1
ATOM 703 C C . GLU A 1 91 ? -4.206 -3.602 28.773 1.00 87.44 91 GLU A C 1
ATOM 705 O O . GLU A 1 91 ? -4.176 -4.423 27.854 1.00 87.44 91 GLU A O 1
ATOM 710 N N . TRP A 1 92 ? -3.670 -3.833 29.971 1.00 84.88 92 TRP A N 1
ATOM 711 C CA . TRP A 1 92 ? -3.189 -5.132 30.447 1.00 84.88 92 TRP A CA 1
ATOM 712 C C . T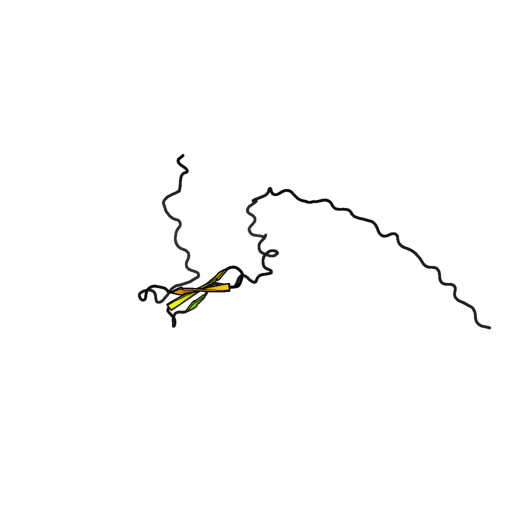RP A 1 92 ? -3.757 -5.397 31.831 1.00 84.88 92 TRP A C 1
ATOM 714 O O . TRP A 1 92 ? -3.790 -4.429 32.628 1.00 84.88 92 TRP A O 1
#

Mean predicted aligned error: 17.62 Å

Radius of gyration: 29.37 Å; Cα contacts (8 Å, |Δi|>4): 57; chains: 1; bounding box: 98×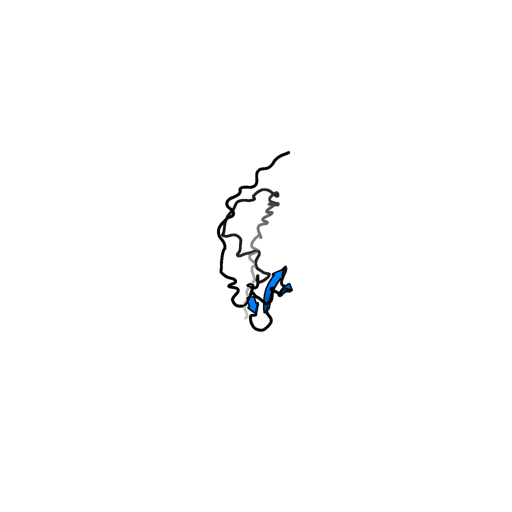20×51 Å

pLDDT: mean 73.6, std 22.3, range [38.78, 97.44]

Organism: Lottia gigantea (NCBI:txid225164)

Secondary structure (DSSP, 8-state):
-PPP--------------------S------TTGGGTS-SS--PPPEEETTTTEEEEEETTEEEEEEPPTT-----TTPPPPPPSPPP----

Nearest PDB structures (foldseek):
  3ifv-assembly1_C  TM=5.366E-01  e=4.834E+00  Haloferax volcanii
  8qsz-assembly1_I  TM=3.717E-01  e=3.461E+00  Schizosaccharomyces pombe

Foldseek 3Di:
DDDDDDDDDDDDDDDDDDDPDPDDDDDPDDDPPPCPPVCPPPLDDWDADLVQQWIWGADSNDTDTDHDPPVDRDDDSPDDDDDDPDDDDDDD